Protein AF-A0A2V9HSJ5-F1 (afdb_monomer)

Nearest PDB structures (foldseek):
  4h9d-assembly1_B  TM=7.268E-01  e=5.649E-03  Geobacter metallireducens GS-15
  4h9d-assembly1_C  TM=6.882E-01  e=3.072E-03  Geobacter metallireducens GS-15
  6ghc-assembly1_A  TM=6.677E-01  e=3.763E-03  Escherichia coli K-12
  4h9d-assembly1_A  TM=6.910E-01  e=5.649E-03  Geobacter metallireducens GS-15
  6itw-assembly1_A  TM=6.868E-01  e=1.188E+00  Agrobacterium fabrum str. C58

Sequence (70 aa):
MPFEQTTRKPIPEAIKSEVWRRDGGKCVKCGAGVNLQFDHIIPISKGGATTTANLQLLCRSCNLGKRNYI

Solvent-accessible surface area (backbone atoms only — not comparable to full-atom values): 4289 Å² total; per-residue (Å²): 135,82,81,81,73,82,70,79,72,73,76,51,66,69,41,54,51,48,35,39,61,72,45,64,60,22,12,77,87,77,60,47,71,52,66,69,39,85,42,60,77,48,50,59,93,78,71,30,59,92,39,55,86,31,41,44,42,30,17,55,69,59,44,56,59,50,62,77,77,112

Mean predicted aligned error: 8.15 Å

Radius of gyration: 13.68 Å; Cα contacts (8 Å, |Δi|>4): 83; chains: 1; bounding box: 23×25×46 Å

Secondary structure (DSSP, 8-state):
--------PPPPHHHHHHHHHHTTTS-TTT---SSEEEEESS-GGGT---STTTEEEEEHHHHHHHHTT-

Structure (mmCIF, N/CA/C/O backbone):
data_AF-A0A2V9HSJ5-F1
#
_entry.id   AF-A0A2V9HSJ5-F1
#
loop_
_atom_site.group_PDB
_atom_site.id
_atom_site.type_symbol
_atom_site.label_atom_id
_atom_site.label_alt_id
_atom_site.label_comp_id
_atom_site.label_asym_id
_atom_site.label_entity_id
_atom_site.label_seq_id
_atom_site.pdbx_PDB_ins_code
_atom_site.Cartn_x
_atom_site.Cartn_y
_atom_site.Cartn_z
_atom_site.occupancy
_atom_site.B_iso_or_equiv
_atom_site.auth_seq_id
_atom_site.auth_comp_id
_atom_site.auth_asym_id
_atom_site.auth_atom_id
_atom_site.pdbx_PDB_model_num
ATOM 1 N N . MET A 1 1 ? 11.741 1.398 -35.541 1.00 49.75 1 MET A N 1
ATOM 2 C CA . MET A 1 1 ? 11.993 1.945 -34.192 1.00 49.75 1 MET A CA 1
ATOM 3 C C . MET A 1 1 ? 10.675 1.914 -33.421 1.00 49.75 1 MET A C 1
ATOM 5 O O . MET A 1 1 ? 9.850 2.780 -33.694 1.00 49.75 1 MET A O 1
ATOM 9 N N . PRO A 1 2 ? 10.377 0.926 -32.559 1.00 53.56 2 PRO A N 1
ATOM 10 C CA . PRO A 1 2 ? 9.171 1.002 -31.753 1.00 53.56 2 PRO A CA 1
ATOM 11 C C . PRO A 1 2 ? 9.484 1.797 -30.485 1.00 53.56 2 PRO A C 1
ATOM 13 O O . PRO A 1 2 ? 10.376 1.455 -29.713 1.00 53.56 2 PRO A O 1
ATOM 16 N N . PHE A 1 3 ? 8.754 2.892 -30.302 1.00 44.97 3 PHE A N 1
ATOM 17 C CA . PHE A 1 3 ? 8.611 3.542 -29.011 1.00 44.97 3 PHE A CA 1
ATOM 18 C C . PHE A 1 3 ? 7.952 2.526 -28.073 1.00 44.97 3 PHE A C 1
ATOM 20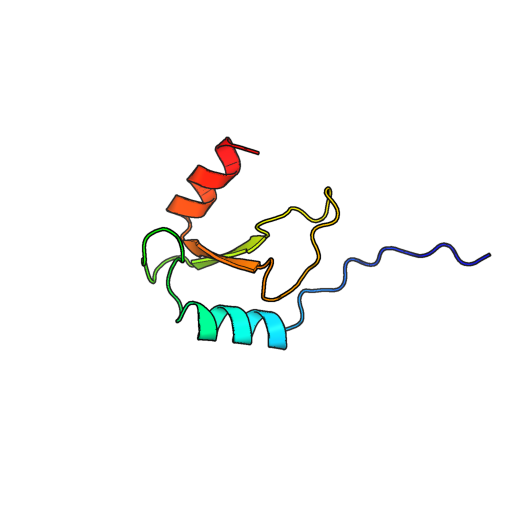 O O . PHE A 1 3 ? 6.771 2.215 -28.236 1.00 44.97 3 PHE A O 1
ATOM 27 N N . GLU A 1 4 ? 8.729 1.971 -27.141 1.00 51.09 4 GLU A N 1
ATOM 28 C CA . GLU A 1 4 ? 8.248 1.106 -26.063 1.00 51.09 4 GLU A CA 1
ATOM 29 C C . GLU A 1 4 ? 7.337 1.950 -25.164 1.00 51.09 4 GLU A C 1
ATOM 31 O O . GLU A 1 4 ? 7.759 2.625 -24.223 1.00 51.09 4 GLU A O 1
ATOM 36 N N . GLN A 1 5 ? 6.060 1.985 -25.530 1.00 51.69 5 GLN A N 1
ATOM 37 C CA . GLN A 1 5 ? 5.018 2.595 -24.733 1.00 51.69 5 GLN A CA 1
ATOM 38 C C . GLN A 1 5 ? 4.984 1.842 -23.405 1.00 51.69 5 GLN A C 1
ATOM 40 O O . GLN A 1 5 ? 4.557 0.692 -23.338 1.00 51.69 5 GLN A O 1
ATOM 45 N N . THR A 1 6 ? 5.435 2.496 -22.334 1.00 50.59 6 THR A N 1
ATOM 46 C CA . THR A 1 6 ? 5.237 2.047 -20.953 1.00 50.59 6 THR A CA 1
ATOM 47 C C . THR A 1 6 ? 3.749 2.154 -20.600 1.00 50.59 6 THR A C 1
ATOM 49 O O . THR A 1 6 ? 3.294 2.977 -19.808 1.00 50.59 6 THR A O 1
ATOM 52 N N . THR A 1 7 ? 2.919 1.346 -21.261 1.00 51.38 7 THR A N 1
ATOM 53 C CA . THR A 1 7 ? 1.538 1.126 -20.857 1.00 51.38 7 THR A CA 1
ATOM 54 C C . THR A 1 7 ? 1.614 0.498 -19.480 1.00 51.38 7 THR A C 1
ATOM 56 O O . THR A 1 7 ? 2.013 -0.660 -19.345 1.00 51.38 7 THR A O 1
ATOM 59 N N . ARG A 1 8 ? 1.301 1.290 -18.449 1.00 54.56 8 ARG A N 1
ATOM 60 C CA . ARG A 1 8 ? 1.156 0.833 -17.066 1.00 54.56 8 ARG A CA 1
ATOM 61 C C . ARG A 1 8 ? 0.208 -0.361 -17.086 1.00 54.56 8 ARG A C 1
ATOM 63 O O . ARG A 1 8 ? -1.003 -0.178 -17.191 1.00 54.56 8 ARG A O 1
ATOM 70 N N . LYS A 1 9 ? 0.756 -1.578 -17.063 1.00 58.75 9 LYS A N 1
ATOM 71 C CA . LYS A 1 9 ? -0.054 -2.792 -17.053 1.00 58.75 9 LYS A CA 1
ATOM 72 C C . LYS A 1 9 ? -0.925 -2.720 -15.796 1.00 58.75 9 LYS A C 1
ATOM 74 O O . LYS A 1 9 ? -0.373 -2.520 -14.710 1.00 58.75 9 LYS A O 1
ATOM 79 N N . PRO A 1 10 ? -2.261 -2.807 -15.911 1.00 62.84 10 PRO A N 1
ATOM 80 C CA . PRO A 1 10 ? -3.111 -2.853 -14.735 1.00 62.84 10 PRO A CA 1
ATOM 81 C C . PRO A 1 10 ? -2.681 -4.042 -13.874 1.00 62.84 10 PRO A C 1
ATOM 83 O O . PRO A 1 10 ? -2.318 -5.094 -14.404 1.00 62.84 10 PRO A O 1
ATOM 86 N N . ILE A 1 11 ? -2.681 -3.858 -12.550 1.00 68.50 11 ILE A N 1
ATOM 87 C CA . ILE A 1 11 ? -2.340 -4.929 -11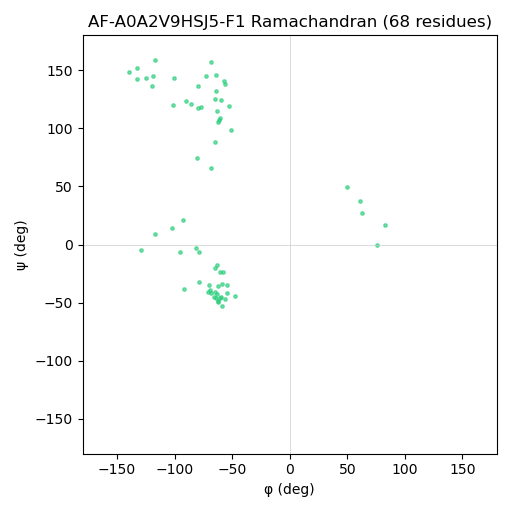.608 1.00 68.50 11 ILE A CA 1
ATOM 88 C C . ILE A 1 11 ? -3.228 -6.136 -11.936 1.00 68.50 11 ILE A C 1
ATOM 90 O O . ILE A 1 11 ? -4.454 -5.985 -11.845 1.00 68.50 11 ILE A O 1
ATOM 94 N N . PRO A 1 12 ? -2.655 -7.299 -12.298 1.00 80.06 12 PRO A N 1
ATOM 95 C CA . PRO A 1 12 ? -3.443 -8.477 -12.622 1.00 80.06 12 PRO A CA 1
ATOM 96 C C . PRO A 1 12 ? -4.364 -8.830 -11.455 1.00 80.06 12 PRO A C 1
ATOM 98 O O . PRO A 1 12 ? -3.936 -8.804 -10.298 1.00 80.06 12 PRO A O 1
ATOM 101 N N . GLU A 1 13 ? -5.615 -9.193 -11.736 1.00 81.50 13 GLU A N 1
ATOM 102 C CA . GLU A 1 13 ? -6.551 -9.612 -10.684 1.00 81.50 13 GLU A CA 1
ATOM 103 C C . GLU A 1 13 ? -6.027 -10.815 -9.899 1.00 81.50 13 GLU A C 1
ATOM 105 O O . GLU A 1 13 ? -6.172 -10.848 -8.682 1.00 81.50 13 GLU A O 1
ATOM 110 N N . ALA A 1 14 ? -5.307 -11.731 -10.557 1.00 85.69 14 ALA A N 1
ATOM 111 C CA . ALA A 1 14 ? -4.624 -12.843 -9.898 1.00 85.69 14 ALA A CA 1
ATOM 112 C C . ALA A 1 14 ? -3.682 -12.367 -8.778 1.00 85.69 14 ALA A C 1
ATOM 114 O O . ALA A 1 14 ? -3.683 -12.922 -7.684 1.00 85.69 14 ALA A O 1
ATOM 115 N N . ILE A 1 15 ? -2.934 -11.286 -9.021 1.00 85.75 15 ILE A N 1
ATOM 116 C CA . ILE A 1 15 ? -2.022 -10.703 -8.034 1.00 85.75 15 ILE A CA 1
ATOM 117 C C . ILE A 1 15 ? -2.794 -10.028 -6.902 1.00 85.75 15 ILE A C 1
ATOM 119 O O . ILE A 1 15 ? -2.424 -10.193 -5.742 1.00 85.75 15 ILE A O 1
ATOM 123 N N . LYS A 1 16 ? -3.881 -9.308 -7.202 1.00 85.56 16 LYS A N 1
ATOM 124 C CA . LYS A 1 16 ? -4.730 -8.712 -6.156 1.00 85.56 16 LYS A CA 1
ATOM 125 C C . LYS A 1 16 ? -5.325 -9.787 -5.248 1.00 85.56 16 LYS A C 1
ATOM 127 O O . LYS A 1 16 ? -5.260 -9.647 -4.031 1.00 85.56 16 LYS A O 1
ATOM 132 N N . SER A 1 17 ? -5.858 -10.855 -5.833 1.00 88.50 17 SER A N 1
ATOM 133 C CA . SER A 1 17 ? -6.443 -11.985 -5.109 1.00 88.50 17 SER A CA 1
ATOM 134 C C . SER A 1 17 ? -5.402 -12.744 -4.289 1.00 88.50 17 SER A C 1
ATOM 136 O O . SER A 1 17 ? -5.671 -13.086 -3.141 1.00 88.50 17 SER A O 1
ATOM 138 N N . GLU A 1 18 ? -4.198 -12.960 -4.827 1.00 90.12 18 GLU A N 1
ATOM 139 C CA . GLU A 1 18 ? -3.095 -13.577 -4.086 1.00 90.12 18 GLU A CA 1
ATOM 140 C C . GLU A 1 18 ? -2.686 -12.720 -2.887 1.00 90.12 18 GLU A C 1
ATOM 142 O O . GLU A 1 18 ? -2.602 -1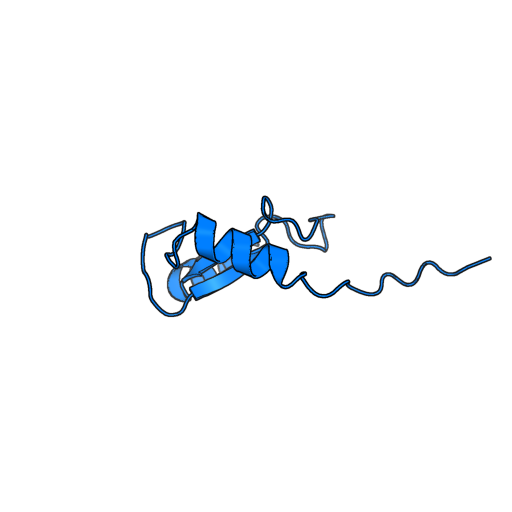3.236 -1.779 1.00 90.12 18 GLU A O 1
ATOM 147 N N . VAL A 1 19 ? -2.485 -11.412 -3.077 1.00 89.75 19 VAL A N 1
ATOM 148 C CA . VAL A 1 19 ? -2.119 -10.489 -1.989 1.00 89.75 19 VAL A CA 1
ATOM 149 C C . VAL A 1 19 ? -3.232 -10.429 -0.944 1.00 89.75 19 VAL A C 1
ATOM 151 O O . VAL A 1 19 ? -2.960 -10.523 0.247 1.00 89.75 19 VAL A O 1
ATOM 154 N N . TRP A 1 20 ? -4.495 -10.367 -1.373 1.00 89.12 20 TRP A N 1
ATOM 155 C CA . TRP A 1 20 ? -5.641 -10.405 -0.467 1.00 89.12 20 TRP A CA 1
ATOM 156 C C . TRP A 1 20 ? -5.690 -11.697 0.356 1.00 89.12 20 TRP A C 1
ATOM 158 O O . TRP A 1 20 ? -5.898 -11.647 1.567 1.00 89.12 20 TRP A O 1
ATOM 168 N N . ARG A 1 21 ? -5.475 -12.852 -0.285 1.00 90.06 21 ARG A N 1
ATOM 169 C CA . ARG A 1 21 ? -5.459 -14.171 0.363 1.00 90.06 21 ARG A CA 1
ATOM 170 C C . ARG A 1 21 ? -4.260 -14.334 1.296 1.00 90.06 21 ARG A C 1
ATOM 172 O O . ARG A 1 21 ? -4.423 -14.851 2.395 1.00 90.06 21 ARG A O 1
ATOM 179 N N . ARG A 1 22 ? -3.083 -13.869 0.874 1.00 89.06 22 ARG A N 1
ATOM 180 C CA . ARG A 1 22 ? -1.825 -13.888 1.632 1.00 89.06 22 ARG A CA 1
ATOM 181 C C . ARG A 1 22 ? -1.929 -13.051 2.899 1.00 89.06 22 ARG A C 1
ATOM 183 O O . ARG A 1 22 ? -1.590 -13.528 3.975 1.00 89.06 22 ARG A O 1
ATOM 190 N N . ASP A 1 23 ? -2.414 -11.822 2.765 1.00 86.81 23 ASP A N 1
ATOM 191 C CA . ASP A 1 23 ? -2.568 -10.894 3.885 1.00 86.81 23 ASP A CA 1
ATOM 192 C C . ASP A 1 23 ? -3.866 -11.176 4.673 1.00 86.81 23 ASP A C 1
ATOM 194 O O . ASP A 1 23 ? -4.143 -10.547 5.694 1.00 86.81 23 ASP A O 1
ATOM 198 N N . GLY A 1 24 ? -4.677 -12.137 4.213 1.00 88.38 24 GLY A N 1
ATOM 199 C CA . GLY A 1 24 ? -5.900 -12.597 4.867 1.00 88.38 24 GLY A CA 1
ATOM 200 C C . GLY A 1 24 ? -6.972 -11.517 4.993 1.00 88.38 24 GLY A C 1
ATOM 201 O O . GLY A 1 24 ? -7.755 -11.550 5.942 1.00 88.38 24 GLY A O 1
ATOM 202 N N . GLY A 1 25 ? -6.973 -10.527 4.094 1.00 87.75 25 GLY A N 1
ATOM 203 C CA . GLY A 1 25 ? -7.831 -9.351 4.221 1.00 87.75 25 GLY A CA 1
ATOM 204 C C . GLY A 1 25 ? -7.533 -8.551 5.494 1.00 87.75 25 GLY A C 1
ATOM 205 O O . GLY A 1 25 ? -8.455 -8.067 6.147 1.00 87.75 25 GLY A O 1
ATOM 206 N N . LYS A 1 26 ? -6.262 -8.447 5.894 1.00 91.81 26 LYS A N 1
ATOM 207 C CA . LYS A 1 26 ? -5.821 -7.669 7.057 1.00 91.81 26 LYS A CA 1
ATOM 208 C C . LYS A 1 26 ? -4.627 -6.800 6.694 1.00 91.81 26 LYS A C 1
ATOM 210 O O . LYS A 1 26 ? -3.848 -7.106 5.802 1.00 91.81 26 LYS A O 1
ATOM 215 N N . CYS A 1 27 ? -4.493 -5.679 7.389 1.00 92.00 27 CYS A N 1
ATOM 216 C CA . CYS A 1 27 ? -3.369 -4.775 7.216 1.00 92.00 27 CYS A CA 1
ATOM 217 C C . CYS A 1 27 ? -2.077 -5.473 7.650 1.00 92.00 27 CYS A C 1
ATOM 219 O O . CYS A 1 27 ? -1.965 -5.867 8.808 1.00 92.00 27 CYS A O 1
ATOM 221 N N . VAL A 1 28 ? -1.068 -5.536 6.781 1.00 89.06 28 VAL A N 1
ATOM 222 C CA . VAL A 1 28 ? 0.225 -6.165 7.116 1.00 89.06 28 VAL A CA 1
ATOM 223 C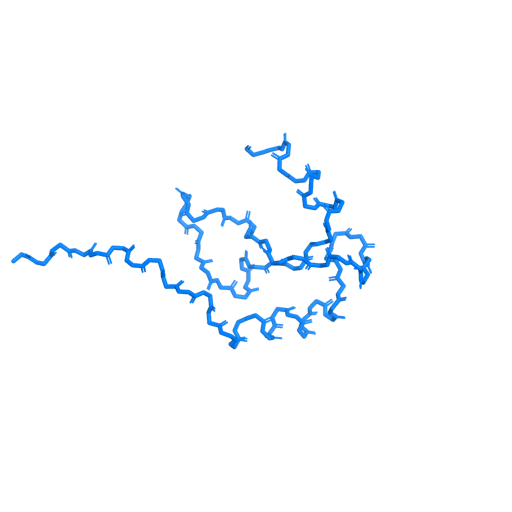 C . VAL A 1 28 ? 0.984 -5.426 8.219 1.00 89.06 28 VAL A C 1
ATOM 225 O O . VAL A 1 28 ? 1.868 -5.987 8.855 1.00 89.06 28 VAL A O 1
ATOM 228 N N . LYS A 1 29 ? 0.646 -4.151 8.453 1.00 86.81 29 LYS A N 1
ATOM 229 C CA . LYS A 1 29 ? 1.339 -3.285 9.413 1.00 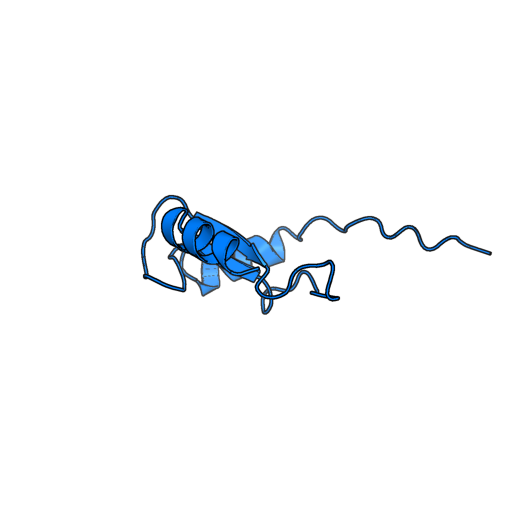86.81 29 LYS A CA 1
ATOM 230 C C . LYS A 1 29 ? 0.719 -3.309 10.808 1.00 86.81 29 LYS A C 1
ATOM 232 O O . LYS A 1 29 ? 1.440 -3.222 11.791 1.00 86.81 29 LYS A O 1
ATOM 237 N N . CYS A 1 30 ? -0.611 -3.366 10.897 1.00 89.06 30 CYS A N 1
ATOM 238 C CA . CYS A 1 30 ? -1.335 -3.272 12.173 1.00 89.06 30 CYS A CA 1
ATOM 239 C C . CYS A 1 30 ? -2.366 -4.384 12.403 1.00 89.06 30 CYS A C 1
ATOM 241 O O . CYS A 1 30 ? -3.003 -4.408 13.448 1.00 89.06 30 CYS A O 1
ATOM 243 N N . GLY A 1 31 ? -2.592 -5.267 11.429 1.00 88.94 31 GLY A N 1
ATOM 244 C CA . GLY A 1 31 ? -3.576 -6.349 11.514 1.00 88.94 31 GLY A CA 1
ATOM 245 C C . GLY A 1 31 ? -5.041 -5.925 11.353 1.00 88.94 31 GLY A C 1
ATOM 246 O O . GLY A 1 31 ? -5.921 -6.783 11.387 1.00 88.94 31 GLY A O 1
ATOM 247 N N . ALA A 1 32 ? -5.340 -4.635 11.159 1.00 89.12 32 ALA A N 1
ATOM 248 C CA . ALA A 1 32 ? -6.714 -4.157 10.993 1.00 89.12 32 ALA A CA 1
ATOM 249 C C . ALA A 1 32 ? -7.360 -4.718 9.716 1.00 89.12 32 ALA A C 1
ATOM 251 O O . ALA A 1 32 ? -6.773 -4.616 8.645 1.00 89.12 32 ALA A O 1
ATOM 252 N N . GLY A 1 33 ? -8.581 -5.247 9.811 1.00 87.19 33 GLY A N 1
ATOM 253 C CA . GLY A 1 33 ? -9.358 -5.776 8.678 1.00 87.19 33 GLY A CA 1
ATOM 254 C C . GLY A 1 33 ? -10.306 -4.762 8.027 1.00 87.19 33 GLY A C 1
ATOM 255 O O . GLY A 1 33 ? -11.296 -5.151 7.419 1.00 87.19 33 GLY A O 1
ATOM 256 N N . VAL A 1 34 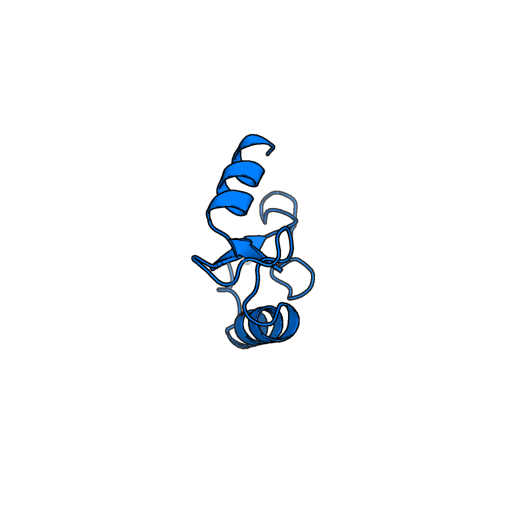? -10.065 -3.458 8.203 1.00 85.56 34 VAL A N 1
ATOM 257 C CA . VAL A 1 34 ? -10.985 -2.390 7.774 1.00 85.56 34 VAL A CA 1
ATOM 258 C C . VAL A 1 34 ? -10.290 -1.378 6.868 1.00 85.56 34 VAL A C 1
ATOM 260 O O . VAL A 1 34 ? -9.130 -1.029 7.089 1.00 85.56 34 VAL A O 1
ATOM 263 N N . ASN A 1 35 ? -11.020 -0.868 5.868 1.00 86.75 35 ASN A N 1
ATOM 264 C CA . ASN A 1 35 ? -10.540 0.147 4.916 1.00 8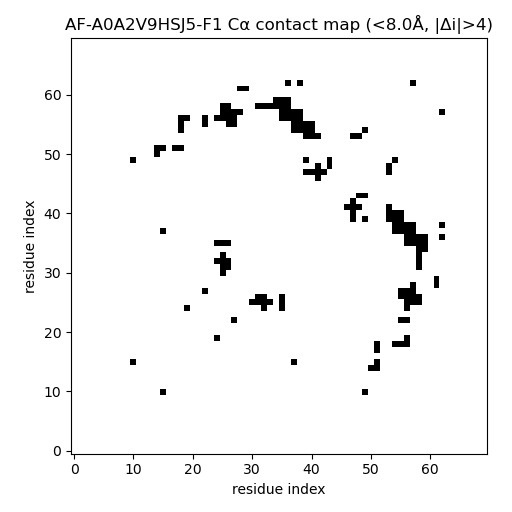6.75 35 ASN A CA 1
ATOM 265 C C . ASN A 1 35 ? -9.178 -0.212 4.286 1.00 86.75 35 ASN A C 1
ATOM 267 O O . ASN A 1 35 ? -8.238 0.587 4.303 1.00 86.75 35 ASN A O 1
ATOM 271 N N . LEU A 1 36 ? -9.068 -1.441 3.784 1.00 89.56 36 LEU A N 1
ATOM 272 C CA . LEU A 1 36 ? -7.842 -2.005 3.223 1.00 89.56 36 LEU A CA 1
ATOM 273 C C . LEU A 1 36 ? -7.614 -1.505 1.802 1.00 89.56 36 LEU A C 1
ATOM 275 O O . LEU A 1 36 ? -8.538 -1.448 0.991 1.00 89.56 36 LEU A O 1
ATOM 279 N N . GLN A 1 37 ? -6.374 -1.148 1.505 1.00 89.31 37 GLN A N 1
ATOM 280 C CA . GLN A 1 37 ? -5.948 -0.633 0.215 1.00 89.31 37 GLN A CA 1
ATOM 281 C C . GLN A 1 37 ? -4.681 -1.360 -0.228 1.00 89.31 37 GLN A C 1
ATOM 283 O O . GLN A 1 37 ? -3.805 -1.647 0.588 1.00 89.31 37 GLN A O 1
ATOM 288 N N . PHE A 1 38 ? -4.585 -1.631 -1.528 1.00 87.06 38 PHE A N 1
ATOM 289 C CA . PHE A 1 38 ? -3.372 -2.166 -2.134 1.00 87.06 38 PHE A CA 1
ATOM 290 C C . PHE A 1 38 ? -2.355 -1.041 -2.304 1.00 87.06 38 PHE A C 1
ATOM 292 O O . PHE A 1 38 ? -2.604 -0.069 -3.019 1.00 87.06 38 PHE A O 1
ATOM 299 N N . ASP A 1 39 ? -1.214 -1.184 -1.648 1.00 86.81 39 ASP A N 1
ATOM 300 C CA . ASP A 1 39 ? -0.112 -0.233 -1.694 1.00 86.81 39 ASP A CA 1
ATOM 301 C C . ASP A 1 39 ? 1.141 -0.902 -2.262 1.00 86.81 39 ASP A C 1
ATOM 303 O O . ASP A 1 39 ? 1.392 -2.083 -2.021 1.00 86.81 39 ASP A O 1
ATOM 307 N N . HIS A 1 40 ? 1.930 -0.139 -3.018 1.00 86.56 40 HIS A N 1
ATOM 308 C CA . HIS A 1 40 ? 3.213 -0.608 -3.529 1.00 86.56 40 HIS A CA 1
ATOM 309 C C . HIS A 1 40 ? 4.306 -0.274 -2.513 1.00 86.56 40 HIS A C 1
ATOM 311 O O . HIS A 1 40 ? 4.506 0.893 -2.162 1.00 86.56 40 HIS A O 1
ATOM 317 N N . ILE A 1 41 ? 5.041 -1.287 -2.056 1.00 84.44 41 ILE A N 1
ATOM 318 C CA . ILE A 1 41 ? 6.188 -1.116 -1.158 1.00 84.44 41 ILE A CA 1
ATOM 319 C C . ILE A 1 41 ? 7.222 -0.220 -1.845 1.00 84.44 41 ILE A C 1
ATOM 321 O O . ILE A 1 41 ? 7.575 0.828 -1.301 1.00 84.44 41 ILE A O 1
ATOM 325 N N . ILE A 1 42 ? 7.615 -0.586 -3.066 1.00 81.62 42 ILE A N 1
ATOM 326 C CA . ILE A 1 42 ? 8.492 0.186 -3.943 1.00 81.62 42 ILE A CA 1
ATOM 327 C C . ILE A 1 42 ? 7.624 0.886 -4.998 1.00 81.62 42 ILE A C 1
ATOM 329 O O . ILE A 1 42 ? 6.942 0.201 -5.768 1.00 81.62 42 ILE A O 1
ATOM 333 N N . PRO A 1 43 ? 7.640 2.230 -5.075 1.00 77.50 43 PRO A N 1
ATOM 334 C CA . PRO A 1 43 ? 6.877 2.956 -6.080 1.00 77.50 43 PRO A CA 1
ATOM 335 C C . PRO A 1 43 ? 7.377 2.627 -7.490 1.00 77.50 43 PRO A C 1
ATOM 337 O O . PRO A 1 43 ? 8.577 2.468 -7.722 1.00 77.50 43 PRO A O 1
ATOM 340 N N . ILE A 1 44 ? 6.455 2.606 -8.455 1.00 74.44 44 ILE A N 1
ATOM 341 C CA . ILE A 1 44 ? 6.749 2.328 -9.873 1.00 74.44 44 ILE A CA 1
ATOM 342 C C . ILE A 1 44 ? 7.836 3.275 -10.404 1.00 74.44 44 ILE A C 1
ATOM 344 O O . ILE A 1 44 ? 8.707 2.865 -11.164 1.00 74.44 44 ILE A O 1
ATOM 348 N N . SER A 1 45 ? 7.846 4.526 -9.930 1.00 71.62 45 SER A N 1
ATOM 349 C CA . SER A 1 45 ? 8.842 5.531 -10.318 1.00 71.62 45 SER A CA 1
ATOM 350 C C . SER A 1 45 ? 10.284 5.176 -9.923 1.00 71.62 45 SER A C 1
ATOM 352 O O . SER A 1 45 ? 11.210 5.759 -10.471 1.00 71.62 45 SER A O 1
ATOM 354 N N . LYS A 1 46 ? 10.483 4.234 -8.990 1.00 73.88 46 LYS A N 1
ATOM 355 C CA . LYS A 1 46 ? 11.797 3.703 -8.586 1.00 73.88 46 LYS A CA 1
ATOM 356 C C . LYS A 1 46 ? 12.093 2.323 -9.195 1.00 73.88 46 LYS A C 1
ATOM 358 O O . LYS A 1 46 ? 12.981 1.628 -8.717 1.00 73.88 46 LYS A O 1
ATOM 363 N N . GLY A 1 47 ? 11.333 1.898 -10.208 1.00 75.06 47 GLY A N 1
ATOM 364 C CA . GLY A 1 47 ? 11.450 0.558 -10.795 1.00 75.06 47 GLY A CA 1
ATOM 365 C C . GLY A 1 47 ? 10.698 -0.526 -10.018 1.00 75.06 47 GLY A C 1
ATOM 366 O O . GLY A 1 47 ? 10.951 -1.712 -10.211 1.00 75.06 47 GLY A O 1
ATOM 367 N N . GLY A 1 48 ? 9.770 -0.142 -9.134 1.00 76.06 48 GLY A N 1
ATOM 368 C CA . GLY A 1 48 ? 8.930 -1.092 -8.412 1.00 76.06 48 GLY A CA 1
ATOM 369 C C . GLY A 1 48 ? 8.044 -1.894 -9.363 1.00 76.06 48 GLY A C 1
ATOM 370 O O . GLY A 1 48 ? 7.145 -1.339 -9.995 1.00 76.06 48 GLY A O 1
ATOM 371 N N . ALA A 1 49 ? 8.276 -3.203 -9.442 1.00 79.31 49 ALA A N 1
ATOM 372 C CA . ALA A 1 49 ? 7.447 -4.103 -10.232 1.00 79.31 49 ALA A CA 1
ATOM 373 C C . ALA A 1 49 ? 6.086 -4.322 -9.556 1.00 79.31 49 ALA A C 1
ATOM 375 O O . ALA A 1 49 ? 5.986 -4.401 -8.334 1.00 79.31 49 ALA A O 1
ATOM 376 N N . THR A 1 50 ? 5.023 -4.461 -10.339 1.00 79.19 50 THR A N 1
ATOM 377 C CA . THR A 1 50 ? 3.689 -4.790 -9.828 1.00 79.19 50 THR A CA 1
ATOM 378 C C . THR A 1 50 ? 3.588 -6.296 -9.570 1.00 79.19 50 THR A C 1
ATOM 380 O O . THR A 1 50 ? 2.992 -7.040 -10.344 1.00 79.19 50 THR A O 1
ATOM 383 N N . THR A 1 51 ? 4.228 -6.760 -8.500 1.00 83.50 51 THR A N 1
ATOM 384 C CA . THR A 1 51 ? 4.258 -8.174 -8.101 1.00 83.50 51 THR A CA 1
ATOM 385 C C . THR A 1 51 ? 3.598 -8.375 -6.742 1.00 83.50 51 THR A C 1
ATOM 387 O O . THR A 1 51 ? 3.514 -7.449 -5.940 1.00 83.50 51 THR A O 1
ATOM 390 N N . THR A 1 52 ? 3.165 -9.602 -6.450 1.00 84.12 52 THR A N 1
ATOM 391 C CA . THR A 1 52 ? 2.611 -9.996 -5.138 1.00 84.12 52 THR A CA 1
ATOM 392 C C . THR A 1 52 ? 3.589 -9.765 -3.983 1.00 84.12 52 THR A C 1
ATOM 394 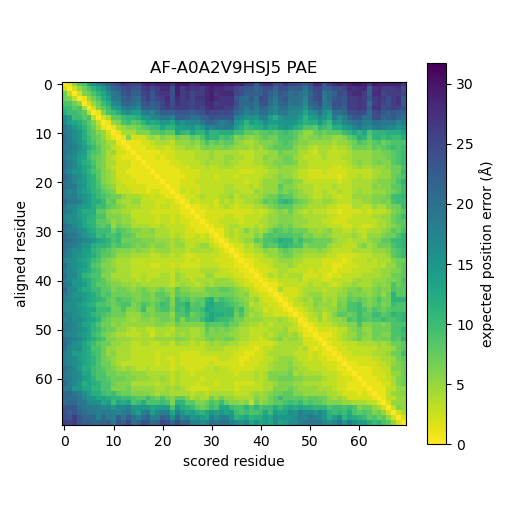O O . THR A 1 52 ? 3.176 -9.605 -2.840 1.00 84.12 52 THR A O 1
ATOM 397 N N . ALA A 1 53 ? 4.892 -9.734 -4.276 1.00 84.50 53 ALA A N 1
ATOM 398 C CA . ALA A 1 53 ? 5.943 -9.421 -3.316 1.00 84.50 53 ALA A CA 1
ATOM 399 C C . ALA A 1 53 ? 6.087 -7.913 -3.056 1.00 84.50 53 ALA A C 1
ATOM 401 O O . ALA A 1 53 ? 6.442 -7.525 -1.949 1.00 84.50 53 ALA A O 1
ATOM 402 N N . ASN A 1 54 ? 5.815 -7.073 -4.061 1.00 85.88 54 ASN A N 1
ATOM 403 C CA . ASN A 1 54 ? 5.924 -5.616 -3.956 1.00 85.88 54 ASN A CA 1
ATOM 404 C C . ASN A 1 54 ? 4.586 -4.933 -3.613 1.00 85.88 54 ASN A C 1
ATOM 406 O O . ASN A 1 54 ? 4.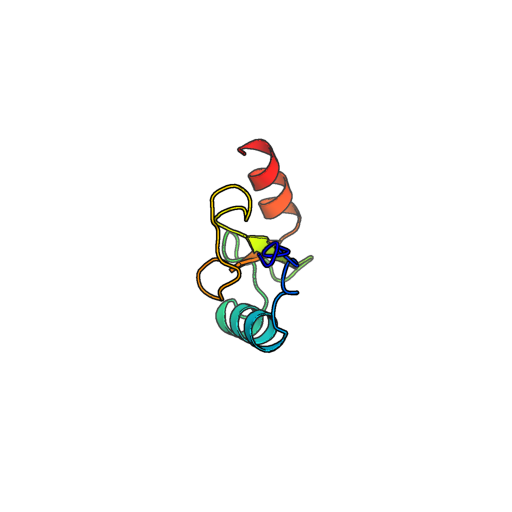543 -3.724 -3.391 1.00 85.88 54 ASN A O 1
ATOM 410 N N . LEU A 1 55 ? 3.492 -5.689 -3.584 1.00 87.56 55 LEU A N 1
ATOM 411 C CA . LEU A 1 55 ? 2.174 -5.238 -3.155 1.00 87.56 55 LEU A CA 1
ATOM 412 C C . LEU A 1 55 ? 1.892 -5.697 -1.728 1.00 87.56 55 LEU A C 1
ATOM 414 O O . LEU A 1 55 ? 2.248 -6.804 -1.335 1.00 87.56 55 LEU A O 1
ATOM 418 N N . GLN A 1 56 ? 1.216 -4.840 -0.973 1.00 89.75 56 GLN A N 1
ATOM 419 C CA . GLN A 1 56 ? 0.795 -5.115 0.397 1.00 89.75 56 GLN A CA 1
ATOM 420 C C . GLN A 1 56 ? -0.613 -4.578 0.650 1.00 89.75 56 GLN A C 1
ATOM 422 O O . GLN A 1 56 ? -0.994 -3.537 0.102 1.00 89.75 56 GLN A O 1
ATOM 427 N N . LEU A 1 57 ? -1.369 -5.247 1.523 1.00 91.75 57 LEU A N 1
ATOM 428 C CA . LEU A 1 57 ? -2.578 -4.679 2.109 1.00 91.75 57 LEU A CA 1
ATOM 429 C C . LEU A 1 57 ? -2.229 -3.733 3.260 1.00 91.75 57 LEU A C 1
ATOM 431 O O . LEU A 1 57 ? -1.730 -4.143 4.309 1.00 91.75 57 LEU A O 1
ATOM 435 N N . LEU A 1 58 ? -2.581 -2.461 3.110 1.00 91.06 58 LEU A N 1
ATOM 436 C CA . LEU A 1 58 ? -2.500 -1.472 4.181 1.00 91.06 58 LEU A CA 1
ATOM 437 C C . LEU A 1 58 ? -3.880 -0.896 4.471 1.00 91.06 58 LEU A C 1
ATOM 439 O O . LEU A 1 58 ? -4.622 -0.539 3.561 1.00 91.06 58 LEU A O 1
ATOM 443 N N . CYS A 1 59 ? -4.228 -0.752 5.748 1.00 91.88 59 CYS A N 1
ATOM 444 C CA . CYS A 1 59 ? -5.410 0.020 6.113 1.00 91.88 59 CYS A CA 1
ATOM 445 C C . CYS A 1 59 ? -5.182 1.509 5.819 1.00 91.88 59 CYS A C 1
ATOM 447 O O . CYS A 1 59 ? -4.044 1.990 5.808 1.00 91.88 59 CYS A O 1
ATOM 449 N N . ARG A 1 60 ? -6.272 2.260 5.641 1.00 88.19 60 ARG A N 1
ATOM 450 C CA . ARG A 1 60 ? -6.240 3.710 5.394 1.00 88.19 60 ARG A CA 1
ATOM 451 C C . ARG A 1 60 ? -5.321 4.463 6.359 1.00 88.19 60 ARG A C 1
ATOM 453 O O . ARG A 1 60 ? -4.538 5.286 5.903 1.00 88.19 60 ARG A O 1
ATOM 460 N N . SER A 1 61 ? -5.367 4.154 7.656 1.00 87.88 61 SER A N 1
ATOM 461 C CA . SER A 1 61 ? -4.538 4.806 8.681 1.00 87.88 61 SER A CA 1
ATOM 462 C C . SER A 1 61 ? -3.044 4.541 8.485 1.00 87.88 61 SER A C 1
ATOM 464 O O . SER A 1 61 ? -2.239 5.469 8.508 1.00 87.88 61 SER A O 1
ATOM 466 N N . CYS A 1 62 ? -2.658 3.286 8.235 1.00 88.25 62 CYS A N 1
ATOM 467 C CA . CYS A 1 62 ? -1.259 2.942 7.981 1.00 88.25 62 CYS A CA 1
ATOM 468 C C . CYS A 1 62 ? -0.771 3.477 6.631 1.00 88.25 62 CYS A C 1
ATOM 470 O O . CYS A 1 62 ? 0.384 3.887 6.530 1.00 88.25 62 CYS A O 1
ATOM 472 N N . ASN A 1 63 ? -1.644 3.504 5.621 1.00 86.38 63 ASN A N 1
ATOM 473 C CA . ASN A 1 63 ? -1.351 4.075 4.311 1.00 86.38 63 ASN A CA 1
ATOM 474 C C . ASN A 1 63 ? -1.143 5.599 4.394 1.00 86.38 63 ASN A C 1
ATOM 476 O O . ASN A 1 63 ? -0.159 6.116 3.874 1.00 86.38 63 ASN A O 1
ATOM 480 N N . LEU A 1 64 ? -2.013 6.314 5.119 1.00 84.00 64 LEU A N 1
ATOM 481 C CA . LEU A 1 64 ? -1.865 7.744 5.423 1.00 84.00 64 LEU A CA 1
ATOM 482 C C . LEU A 1 64 ? -0.528 8.033 6.110 1.00 84.00 64 LEU A C 1
ATOM 484 O O . LEU A 1 64 ? 0.198 8.924 5.683 1.00 84.00 64 LEU A O 1
ATOM 488 N N . GLY A 1 65 ? -0.171 7.238 7.123 1.00 80.69 65 GLY A N 1
ATOM 489 C CA . GLY A 1 65 ? 1.122 7.365 7.793 1.00 80.69 65 GLY A CA 1
ATOM 490 C C . GLY A 1 65 ? 2.309 7.105 6.861 1.00 80.69 65 GLY A C 1
ATOM 491 O O . GLY A 1 65 ? 3.324 7.779 6.974 1.00 80.69 65 GLY A O 1
ATOM 492 N N . LYS A 1 66 ? 2.187 6.164 5.914 1.00 73.62 66 LYS A N 1
ATOM 493 C CA . LYS A 1 66 ? 3.252 5.850 4.947 1.00 73.62 66 LYS A CA 1
ATOM 494 C C . LYS A 1 66 ? 3.474 6.984 3.940 1.00 73.62 66 LYS A C 1
ATOM 496 O O . LYS A 1 66 ? 4.620 7.280 3.626 1.00 73.62 66 LYS A O 1
ATOM 501 N N . ARG A 1 67 ? 2.406 7.640 3.471 1.00 64.00 67 ARG A N 1
ATOM 502 C CA . ARG A 1 67 ? 2.476 8.759 2.508 1.00 64.00 67 ARG A CA 1
ATOM 503 C C . ARG A 1 67 ? 3.265 9.969 3.013 1.00 64.00 67 ARG A C 1
ATOM 505 O O . ARG A 1 67 ? 3.774 10.712 2.192 1.00 64.00 67 ARG A O 1
ATOM 512 N N . ASN A 1 68 ? 3.386 10.149 4.327 1.00 60.00 68 ASN A N 1
ATOM 513 C CA . ASN A 1 68 ? 4.149 11.256 4.914 1.00 60.00 68 ASN A CA 1
ATOM 514 C C . ASN A 1 68 ? 5.675 11.038 4.913 1.00 60.00 68 ASN A C 1
ATOM 516 O O . ASN A 1 68 ? 6.404 11.944 5.298 1.00 60.00 68 ASN A O 1
ATOM 520 N N . TYR A 1 69 ? 6.162 9.854 4.523 1.00 55.56 69 TYR A N 1
ATOM 521 C CA . TYR A 1 69 ? 7.582 9.480 4.604 1.00 55.56 69 TYR A CA 1
ATOM 522 C C . TYR A 1 69 ? 8.242 9.206 3.239 1.00 55.56 69 TYR A C 1
ATOM 524 O O . TYR A 1 69 ? 9.368 8.708 3.208 1.00 55.56 69 TYR A O 1
ATOM 532 N N . ILE A 1 70 ? 7.564 9.490 2.121 1.00 48.78 70 ILE A N 1
ATOM 533 C CA . ILE A 1 70 ? 8.063 9.242 0.754 1.00 48.78 70 ILE A CA 1
ATOM 534 C C . ILE A 1 70 ? 7.994 10.474 -0.133 1.00 48.78 70 ILE A C 1
ATOM 536 O O . ILE A 1 70 ? 7.018 11.240 0.001 1.00 48.78 70 ILE A O 1
#

pLDDT: mean 78.88, std 13.57, range [44.97, 92.0]

Foldseek 3Di:
DDPPPPPVPPQDVVLVVLQCVVLVCAAPVPRHNPQWDWDFCDDVVNVGDSGNVRIHIHHPVVVVVVVVPD